Protein AF-A0A7S0Y8H7-F1 (afdb_monomer)

Secondary structure (DSSP, 8-state):
--PPPPPTT---EEEPHHHHHHHTS-SEE-HHHHHHHHHHHHHHTT-B-SS-TTEEE--HHHHTTSTT-SEEEHHHHHHHHGGGEEEES-----------------------

Sequence (112 aa):
APVKKASKGWGETYLKPSLVEFTGGLTQMKRSDVVKMIWAHVKANDLQDPKDKRHIFVDDRLKILFPGKKRIHMFSMNKDLSKHFGERVGSVVYDEPAEDDEEEESGGGGTE

Nearest PDB structures (foldseek):
  1v31-assembly1_A  TM=7.710E-01  e=3.549E-06  Arabidopsis thaliana
  8f0z-assembly1_A  TM=7.952E-01  e=3.768E-04  Homo sapiens
  4dij-assembly1_A  TM=7.369E-01  e=4.024E-04  Homo sapiens
  7bir-assembly1_A  TM=7.546E-01  e=1.599E-03  Homo sapiens
  2ruh-assembly1_A  TM=7.312E-01  e=1.708E-03  Homo sapiens

Solvent-accessible surface area (backbone atoms only — not comparable to full-atom values): 7106 Å² total; per-residue (Å²): 131,90,76,78,81,83,72,88,90,66,63,42,21,34,40,34,70,51,46,14,62,68,66,73,68,45,57,63,47,37,71,68,58,55,52,49,52,52,51,50,51,37,61,76,66,62,28,48,36,93,89,44,74,58,29,34,53,47,48,82,70,46,31,60,68,39,71,95,42,66,60,47,42,66,79,52,48,62,65,54,49,57,74,42,48,51,70,68,56,73,89,67,81,74,78,73,75,79,80,81,74,83,80,80,88,82,80,86,89,83,87,135

pLDDT: mean 75.34, std 20.48, range [37.09, 94.81]

Structure (mmCIF, N/CA/C/O backbone):
data_AF-A0A7S0Y8H7-F1
#
_entry.id   AF-A0A7S0Y8H7-F1
#
loop_
_atom_site.group_PDB
_atom_site.id
_atom_site.type_symbol
_atom_site.label_atom_id
_atom_site.label_alt_id
_atom_site.label_comp_id
_atom_site.label_asym_id
_atom_site.label_entity_id
_atom_site.label_seq_id
_atom_site.pdbx_PDB_ins_code
_atom_site.Cartn_x
_atom_site.Cartn_y
_atom_site.Cartn_z
_atom_site.occupancy
_atom_site.B_iso_or_equiv
_atom_site.auth_seq_id
_atom_site.auth_comp_id
_atom_site.auth_asym_id
_atom_site.auth_atom_id
_atom_site.pdbx_PDB_model_num
ATOM 1 N N . ALA A 1 1 ? -3.790 -17.422 -25.966 1.00 40.41 1 ALA A N 1
ATOM 2 C CA . ALA A 1 1 ? -4.429 -16.443 -25.057 1.00 40.41 1 ALA A CA 1
ATOM 3 C C . ALA A 1 1 ? -4.020 -15.040 -25.499 1.00 40.41 1 ALA A C 1
ATOM 5 O O . ALA A 1 1 ? -2.837 -14.868 -25.775 1.00 40.41 1 ALA A O 1
ATOM 6 N N . PRO A 1 2 ? -4.933 -14.063 -25.642 1.00 40.75 2 PRO A N 1
ATOM 7 C CA . PRO A 1 2 ? -4.558 -12.755 -26.163 1.00 40.75 2 PRO A CA 1
ATOM 8 C C . PRO A 1 2 ? -3.782 -11.976 -25.096 1.00 40.75 2 PRO A C 1
ATOM 10 O O . PRO A 1 2 ? -4.294 -11.668 -24.018 1.00 40.75 2 PRO A O 1
ATOM 13 N N . VAL A 1 3 ? -2.517 -11.698 -25.400 1.00 41.41 3 VAL A N 1
ATOM 14 C CA . VAL A 1 3 ? -1.625 -10.857 -24.600 1.00 41.41 3 VAL A CA 1
ATOM 15 C C . VAL A 1 3 ? -2.147 -9.422 -24.660 1.00 41.41 3 VAL A C 1
ATOM 17 O O . VAL A 1 3 ? -2.388 -8.870 -25.733 1.00 41.41 3 VAL A O 1
ATOM 20 N N . LYS A 1 4 ? -2.404 -8.837 -23.490 1.00 44.03 4 LYS A N 1
ATOM 21 C CA . LYS A 1 4 ? -3.004 -7.507 -23.340 1.00 44.03 4 LYS A CA 1
ATOM 22 C C . LYS A 1 4 ? -2.072 -6.460 -23.965 1.00 44.03 4 LYS A C 1
ATOM 24 O O . LYS A 1 4 ? -0.920 -6.355 -23.555 1.00 44.03 4 LYS A O 1
ATOM 29 N N . LYS A 1 5 ? -2.571 -5.687 -24.938 1.00 39.31 5 LYS A N 1
ATOM 30 C CA . LYS A 1 5 ? -1.821 -4.609 -25.605 1.00 39.31 5 LYS A CA 1
ATOM 31 C C . LYS A 1 5 ? -1.273 -3.616 -24.571 1.00 39.31 5 LYS A C 1
ATOM 33 O O . LYS A 1 5 ? -2.027 -3.069 -23.763 1.00 39.31 5 LYS A O 1
ATOM 38 N N . ALA A 1 6 ? 0.038 -3.382 -24.598 1.00 45.56 6 ALA A N 1
ATOM 39 C CA . ALA A 1 6 ? 0.696 -2.401 -23.750 1.00 45.56 6 ALA A CA 1
ATOM 40 C C . ALA A 1 6 ? 0.346 -0.980 -24.224 1.00 45.56 6 ALA A C 1
ATOM 42 O O . ALA A 1 6 ? 0.651 -0.580 -25.341 1.00 45.56 6 ALA A O 1
ATOM 43 N N . SER A 1 7 ? -0.324 -0.218 -23.364 1.00 43.28 7 SER A N 1
ATOM 44 C CA . SER A 1 7 ? -0.696 1.175 -23.612 1.00 43.28 7 SER A CA 1
ATOM 45 C C . SER A 1 7 ? 0.509 2.128 -23.560 1.00 43.28 7 SER A C 1
ATOM 47 O O . SER A 1 7 ? 1.311 2.092 -22.622 1.00 43.28 7 SER A O 1
ATOM 49 N N . LYS A 1 8 ? 0.571 2.978 -24.593 1.00 41.66 8 LYS A N 1
ATOM 50 C CA . LYS A 1 8 ? 1.534 4.045 -24.913 1.00 41.66 8 LYS A CA 1
ATOM 51 C C . LYS A 1 8 ? 1.759 4.993 -23.715 1.00 41.66 8 LYS A C 1
ATOM 53 O O . LYS A 1 8 ? 0.800 5.530 -23.166 1.00 41.66 8 LYS A O 1
ATOM 58 N N . GLY A 1 9 ? 3.020 5.186 -23.300 1.00 46.19 9 GLY A N 1
ATOM 59 C CA . GLY A 1 9 ? 3.455 6.365 -22.524 1.00 46.19 9 GLY A CA 1
ATOM 60 C C . GLY A 1 9 ? 4.000 6.194 -21.094 1.00 46.19 9 GLY A C 1
ATOM 61 O O . GLY A 1 9 ? 4.480 7.173 -20.532 1.00 46.19 9 GLY A O 1
ATOM 62 N N . TRP A 1 10 ? 3.993 5.009 -20.472 1.00 48.41 10 TRP A N 1
ATOM 63 C CA . TRP A 1 10 ? 4.576 4.837 -19.126 1.00 48.41 10 TRP A CA 1
ATOM 64 C C . TRP A 1 10 ? 5.247 3.466 -19.009 1.00 48.41 10 TRP A C 1
ATOM 66 O O . TRP A 1 10 ? 4.586 2.484 -18.676 1.00 48.41 10 TRP A O 1
ATOM 76 N N . GLY A 1 11 ? 6.548 3.416 -19.317 1.00 64.00 11 GLY A N 1
ATOM 77 C CA . GLY A 1 11 ? 7.363 2.200 -19.243 1.00 64.00 11 GLY A CA 1
ATOM 78 C C . GLY A 1 11 ? 7.274 1.492 -17.889 1.00 64.00 11 GLY A C 1
ATOM 79 O O . GLY A 1 11 ? 7.015 2.119 -16.850 1.00 64.00 11 GLY A O 1
ATOM 80 N N . GLU A 1 12 ? 7.452 0.176 -17.928 1.00 72.88 12 GLU A N 1
ATOM 81 C CA . GLU A 1 12 ? 7.496 -0.687 -16.751 1.00 72.88 12 GLU A CA 1
ATOM 82 C C . GLU A 1 12 ? 8.688 -0.303 -15.861 1.00 72.88 12 GLU A C 1
ATOM 84 O O . GLU A 1 12 ? 9.714 0.208 -16.317 1.00 72.88 12 GLU A O 1
ATOM 89 N N . THR A 1 13 ? 8.528 -0.460 -14.550 1.00 81.81 13 THR A N 1
ATOM 90 C CA . THR A 1 13 ? 9.578 -0.134 -13.581 1.00 81.81 13 THR A CA 1
ATOM 91 C C . THR A 1 13 ? 9.886 -1.352 -12.737 1.00 81.81 13 THR A C 1
ATOM 93 O O . THR A 1 13 ? 8.993 -2.148 -12.430 1.00 81.81 13 THR A O 1
ATOM 96 N N . TYR A 1 14 ? 11.156 -1.485 -12.361 1.00 87.12 14 TYR A N 1
ATOM 97 C CA . TYR A 1 14 ? 11.568 -2.486 -11.396 1.00 87.12 14 TYR A CA 1
ATOM 98 C C . TYR A 1 14 ? 10.941 -2.219 -10.032 1.00 87.12 14 TYR A C 1
ATOM 100 O O . TYR A 1 14 ? 10.859 -1.082 -9.560 1.00 87.12 14 TYR A O 1
ATOM 108 N N . LEU A 1 15 ? 10.517 -3.293 -9.383 1.00 89.00 15 LEU A N 1
ATOM 109 C CA . LEU A 1 15 ? 9.965 -3.268 -8.041 1.00 89.00 15 LEU A CA 1
ATOM 110 C C . LEU A 1 15 ? 11.070 -3.616 -7.040 1.00 89.00 15 LEU A C 1
ATOM 112 O O . LEU A 1 15 ? 11.792 -4.596 -7.211 1.00 89.00 15 LEU A O 1
ATOM 116 N N . LYS A 1 16 ? 11.206 -2.823 -5.973 1.00 90.50 16 LYS A N 1
ATOM 117 C CA . LYS A 1 16 ? 12.057 -3.190 -4.830 1.00 90.50 16 LYS A CA 1
ATOM 118 C C . LYS A 1 16 ? 11.440 -4.360 -4.051 1.00 90.50 16 LYS A C 1
ATOM 120 O O . LYS A 1 16 ? 10.225 -4.550 -4.144 1.00 90.50 16 LYS A O 1
ATOM 125 N N . PRO A 1 17 ? 12.218 -5.077 -3.213 1.00 89.62 17 PRO A N 1
ATOM 126 C CA . PRO A 1 17 ? 11.751 -6.269 -2.496 1.00 89.62 17 PRO A CA 1
ATOM 127 C C . PRO A 1 17 ? 10.405 -6.099 -1.777 1.00 89.62 17 PRO A C 1
ATOM 129 O O . PRO A 1 17 ? 9.550 -6.970 -1.870 1.00 89.62 17 PRO A O 1
ATOM 132 N N . SER A 1 18 ? 10.158 -4.936 -1.162 1.00 89.81 18 SER A N 1
ATOM 133 C CA . SER A 1 18 ? 8.880 -4.619 -0.506 1.00 89.81 18 SER A CA 1
ATOM 134 C C . SER A 1 18 ? 7.669 -4.718 -1.446 1.00 89.81 18 SER A C 1
ATOM 136 O O . SER A 1 18 ? 6.616 -5.221 -1.065 1.00 89.81 18 SER A O 1
ATOM 138 N N . LEU A 1 19 ? 7.801 -4.228 -2.685 1.00 89.81 19 LEU A N 1
ATOM 139 C CA . LEU A 1 19 ? 6.735 -4.300 -3.687 1.00 89.81 19 LEU A CA 1
ATOM 140 C C . LEU A 1 19 ? 6.657 -5.679 -4.340 1.00 89.81 19 LEU A C 1
ATOM 142 O O . LEU A 1 19 ? 5.557 -6.115 -4.671 1.00 89.81 19 LEU A O 1
ATOM 146 N N . VAL A 1 20 ? 7.783 -6.378 -4.488 1.00 89.31 20 VAL A N 1
ATOM 147 C CA . VAL A 1 20 ? 7.807 -7.769 -4.963 1.00 89.31 20 VAL A CA 1
ATOM 148 C C . VAL A 1 20 ? 6.999 -8.655 -4.011 1.00 89.31 20 VAL A C 1
ATOM 150 O O . VAL A 1 20 ? 6.114 -9.382 -4.452 1.00 89.31 20 VAL A O 1
ATOM 153 N N . GLU A 1 21 ? 7.224 -8.531 -2.703 1.00 89.81 21 GLU A N 1
ATOM 154 C CA . GLU A 1 21 ? 6.487 -9.280 -1.680 1.00 89.81 21 GLU A CA 1
ATOM 155 C C . GLU A 1 21 ? 4.989 -8.946 -1.701 1.00 89.81 21 GLU A C 1
ATOM 157 O O . GLU A 1 21 ? 4.143 -9.840 -1.748 1.00 89.81 21 GLU A O 1
ATOM 162 N N . PHE A 1 22 ? 4.639 -7.657 -1.776 1.00 89.88 22 PHE A N 1
ATOM 163 C CA . PHE A 1 22 ? 3.239 -7.239 -1.853 1.00 89.88 22 PHE A CA 1
ATOM 164 C C . PHE A 1 22 ? 2.526 -7.763 -3.110 1.00 89.88 22 PHE A C 1
ATOM 166 O O . PHE A 1 22 ? 1.374 -8.194 -3.033 1.00 89.88 22 PHE A O 1
ATOM 173 N N . THR A 1 23 ? 3.199 -7.740 -4.263 1.00 87.88 23 THR A N 1
ATOM 174 C CA . THR A 1 23 ? 2.640 -8.166 -5.559 1.00 87.88 23 THR A CA 1
ATOM 175 C C . THR A 1 23 ? 2.673 -9.680 -5.779 1.00 87.88 23 THR A C 1
ATOM 177 O O . THR A 1 23 ? 2.120 -10.147 -6.772 1.00 87.88 23 THR A O 1
ATOM 180 N N . GLY A 1 24 ? 3.259 -10.449 -4.855 1.00 86.88 24 GLY A N 1
ATOM 181 C CA . GLY A 1 24 ? 3.319 -11.909 -4.934 1.00 86.88 24 GLY A CA 1
ATOM 182 C C . GLY A 1 24 ? 4.443 -12.444 -5.825 1.00 86.88 24 GLY A C 1
ATOM 183 O O . GLY A 1 24 ? 4.277 -13.489 -6.444 1.00 86.88 24 GLY A O 1
ATOM 184 N N . GLY A 1 25 ? 5.573 -11.736 -5.907 1.00 85.44 25 GLY A N 1
ATOM 185 C CA . GLY A 1 25 ? 6.774 -12.185 -6.621 1.00 85.44 25 GLY A CA 1
ATOM 186 C C . GLY A 1 25 ? 7.046 -11.480 -7.950 1.00 85.44 25 GLY A C 1
ATOM 187 O O . GLY A 1 25 ? 7.956 -11.880 -8.673 1.00 85.44 25 GLY A O 1
ATOM 188 N N . LEU A 1 26 ? 6.293 -10.431 -8.294 1.00 86.69 26 LEU A N 1
ATOM 189 C CA . LEU A 1 26 ? 6.512 -9.697 -9.541 1.00 86.69 26 LEU A CA 1
ATOM 190 C C . LEU A 1 26 ? 7.693 -8.737 -9.394 1.00 86.69 26 LEU A C 1
ATOM 192 O O . LEU A 1 26 ? 7.757 -7.950 -8.455 1.00 86.69 26 LEU A O 1
ATOM 196 N N . THR A 1 27 ? 8.629 -8.791 -10.338 1.00 85.38 27 THR A N 1
ATOM 197 C CA . THR A 1 27 ? 9.864 -7.988 -10.318 1.00 85.38 27 THR A CA 1
ATOM 198 C C . THR A 1 27 ? 9.740 -6.682 -11.096 1.00 85.38 27 THR A C 1
ATOM 200 O O . THR A 1 27 ? 10.510 -5.751 -10.862 1.00 85.38 27 THR A O 1
ATOM 203 N N . GLN A 1 28 ? 8.765 -6.592 -12.002 1.00 86.44 28 GLN A N 1
ATOM 204 C CA . GLN A 1 28 ? 8.504 -5.423 -12.834 1.00 86.44 28 GLN A CA 1
ATOM 205 C C . GLN A 1 28 ? 7.001 -5.195 -12.968 1.00 86.44 28 GLN A C 1
ATOM 207 O O . GLN A 1 28 ? 6.232 -6.141 -13.137 1.00 86.44 28 GLN A O 1
ATOM 212 N N . MET A 1 29 ? 6.575 -3.935 -12.885 1.00 86.25 29 MET A N 1
ATOM 213 C CA . MET A 1 29 ? 5.180 -3.563 -13.116 1.00 86.25 29 MET A CA 1
ATOM 214 C C . MET A 1 29 ? 5.056 -2.082 -13.468 1.00 86.25 29 MET A C 1
ATOM 216 O O . MET A 1 29 ? 5.881 -1.254 -13.082 1.00 86.25 29 MET A O 1
ATOM 220 N N . LYS A 1 30 ? 3.976 -1.708 -14.156 1.00 87.31 30 LYS A N 1
ATOM 221 C CA . LYS A 1 30 ? 3.594 -0.302 -14.307 1.00 87.31 30 LYS A CA 1
ATOM 222 C C . LYS A 1 30 ? 3.202 0.286 -12.954 1.00 87.31 30 LYS A C 1
ATOM 224 O O . LYS A 1 30 ? 2.421 -0.298 -12.204 1.00 87.31 30 LYS A O 1
ATOM 229 N N . ARG A 1 31 ? 3.662 1.510 -12.676 1.00 85.25 31 ARG A N 1
ATOM 230 C CA . ARG A 1 31 ? 3.323 2.236 -11.435 1.00 85.25 31 ARG A CA 1
ATOM 231 C C . ARG A 1 31 ? 1.810 2.353 -11.219 1.00 85.25 31 ARG A C 1
ATOM 233 O O . ARG A 1 31 ? 1.340 2.246 -10.092 1.00 85.25 31 ARG A O 1
ATOM 240 N N . SER A 1 32 ? 1.051 2.554 -12.296 1.00 86.75 32 SER A N 1
ATOM 241 C CA . SER A 1 32 ? -0.411 2.640 -12.249 1.00 86.75 32 SER A CA 1
ATOM 242 C C . SER A 1 32 ? -1.063 1.328 -11.813 1.00 86.75 32 SER A C 1
ATOM 244 O O . SER A 1 32 ? -2.030 1.364 -11.057 1.00 86.75 32 SER A O 1
ATOM 246 N N . ASP A 1 33 ? -0.535 0.183 -12.241 1.00 89.31 33 ASP A N 1
ATOM 247 C CA . ASP A 1 33 ? -1.090 -1.122 -11.883 1.00 89.31 33 ASP A CA 1
ATOM 248 C C . ASP A 1 33 ? -0.790 -1.479 -10.425 1.00 89.31 33 ASP A C 1
ATOM 250 O O . ASP A 1 33 ? -1.693 -1.934 -9.725 1.00 89.31 33 ASP A O 1
ATOM 254 N N . VAL A 1 34 ? 0.394 -1.125 -9.908 1.00 89.12 34 VAL A N 1
ATOM 255 C CA . VAL A 1 34 ? 0.689 -1.232 -8.466 1.00 89.12 34 VAL A CA 1
ATOM 256 C C . VAL A 1 34 ? -0.315 -0.430 -7.638 1.00 89.12 34 VAL A C 1
ATOM 258 O O . VAL A 1 34 ? -0.886 -0.941 -6.675 1.00 89.12 34 VAL A O 1
ATOM 261 N N . VAL A 1 35 ? -0.584 0.819 -8.031 1.00 88.75 35 VAL A N 1
ATOM 262 C CA . VAL A 1 35 ? -1.559 1.670 -7.331 1.00 88.75 35 VAL A CA 1
ATOM 263 C C . VAL A 1 35 ? -2.961 1.053 -7.374 1.00 88.75 35 VAL A C 1
ATOM 265 O O . VAL A 1 35 ? -3.649 1.043 -6.354 1.00 88.75 35 VAL A O 1
ATOM 268 N N . LYS A 1 36 ? -3.388 0.489 -8.513 1.00 90.06 36 LYS A N 1
ATOM 269 C CA . LYS A 1 36 ? -4.679 -0.216 -8.615 1.00 90.06 36 LYS A CA 1
ATOM 270 C C . LYS A 1 36 ? -4.746 -1.433 -7.694 1.00 90.06 36 LYS A C 1
ATOM 272 O O . LYS A 1 36 ? -5.774 -1.627 -7.053 1.00 90.06 36 LYS A O 1
ATOM 277 N N . MET A 1 37 ? -3.678 -2.230 -7.609 1.00 91.19 37 MET A N 1
ATOM 278 C CA . MET A 1 37 ? -3.627 -3.398 -6.721 1.00 91.19 37 MET A CA 1
ATOM 279 C C . MET A 1 37 ? -3.754 -2.997 -5.252 1.00 91.19 37 MET A C 1
ATOM 281 O O . MET A 1 37 ? -4.526 -3.60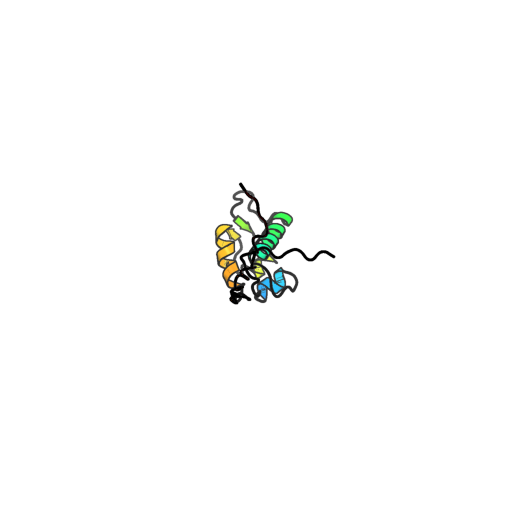6 -4.516 1.00 91.19 37 MET A O 1
ATOM 285 N N . ILE A 1 38 ? -3.062 -1.932 -4.839 1.00 91.69 38 ILE A N 1
ATOM 286 C CA . ILE A 1 38 ? -3.184 -1.389 -3.481 1.00 91.69 38 ILE A CA 1
ATOM 287 C C . ILE A 1 38 ? -4.625 -0.951 -3.211 1.00 91.69 38 ILE A C 1
ATOM 289 O O . ILE A 1 38 ? -5.199 -1.329 -2.196 1.00 91.69 38 ILE A O 1
ATOM 293 N N . TRP A 1 39 ? -5.253 -0.221 -4.137 1.00 91.19 39 TRP A N 1
ATOM 294 C CA . TRP A 1 39 ? -6.649 0.195 -3.988 1.00 91.19 39 TRP A CA 1
ATOM 295 C C . TRP A 1 39 ? -7.638 -0.964 -3.928 1.00 91.19 39 TRP A C 1
ATOM 297 O O . TRP A 1 39 ? -8.599 -0.902 -3.162 1.00 91.19 39 TRP A O 1
ATOM 307 N N . ALA A 1 40 ? -7.420 -2.002 -4.734 1.00 93.25 40 ALA A N 1
ATOM 308 C CA . ALA A 1 40 ? -8.228 -3.210 -4.693 1.00 93.25 40 ALA A CA 1
ATOM 309 C C . ALA A 1 40 ? -8.121 -3.882 -3.317 1.00 93.25 40 ALA A C 1
ATOM 311 O O . ALA A 1 40 ? -9.148 -4.213 -2.733 1.00 93.25 40 ALA A O 1
ATOM 312 N N . HIS A 1 41 ? -6.907 -3.986 -2.760 1.00 93.69 41 HIS A N 1
ATOM 313 C CA . HIS A 1 41 ? -6.677 -4.517 -1.411 1.00 93.69 41 HIS A CA 1
ATOM 314 C C . HIS A 1 41 ? -7.355 -3.667 -0.331 1.00 93.69 41 HIS A C 1
ATOM 316 O O . HIS A 1 41 ? -8.078 -4.199 0.507 1.00 93.69 41 HIS A O 1
ATOM 322 N N . VAL A 1 42 ? -7.193 -2.343 -0.392 1.00 92.69 42 VAL A N 1
ATOM 323 C CA . VAL A 1 42 ? -7.808 -1.396 0.551 1.00 92.69 42 VAL A CA 1
ATOM 324 C C . VAL A 1 42 ? -9.329 -1.519 0.562 1.00 92.69 42 VAL A C 1
ATOM 326 O O . VAL A 1 42 ? -9.931 -1.521 1.629 1.00 92.69 42 VAL A O 1
ATOM 329 N N . LYS A 1 43 ? -9.960 -1.631 -0.613 1.00 91.56 43 LYS A N 1
ATOM 330 C CA . LYS A 1 43 ? -11.417 -1.780 -0.723 1.00 91.56 43 LYS A CA 1
ATOM 331 C C . LYS A 1 43 ? -11.897 -3.167 -0.305 1.00 91.56 43 LYS A C 1
ATOM 333 O O . LYS A 1 43 ? -12.922 -3.263 0.352 1.00 91.56 43 LYS A O 1
ATOM 338 N N . ALA A 1 44 ? -11.170 -4.222 -0.671 1.00 94.69 44 ALA A N 1
ATOM 339 C CA . ALA A 1 44 ? -11.540 -5.594 -0.329 1.00 94.69 44 ALA A CA 1
ATOM 340 C C . ALA A 1 44 ? -11.504 -5.860 1.185 1.00 94.69 44 ALA A C 1
ATOM 342 O O . ALA A 1 44 ? -12.267 -6.687 1.670 1.00 94.69 44 ALA A O 1
ATOM 343 N N . ASN A 1 45 ? -10.645 -5.148 1.920 1.00 94.81 45 ASN A N 1
ATOM 344 C CA . ASN A 1 45 ? -10.471 -5.296 3.369 1.00 94.81 45 ASN A CA 1
ATOM 345 C C . ASN A 1 45 ? -11.090 -4.139 4.178 1.00 94.81 45 ASN A C 1
ATOM 347 O O . ASN A 1 45 ? -10.787 -4.004 5.359 1.00 94.81 45 ASN A O 1
ATOM 351 N N . ASP A 1 46 ? -11.898 -3.283 3.542 1.00 93.81 46 ASP A N 1
ATOM 352 C CA . ASP A 1 46 ? -12.536 -2.102 4.151 1.00 93.81 46 ASP A CA 1
ATOM 353 C C . ASP A 1 46 ? -11.572 -1.219 4.974 1.00 93.81 46 ASP A C 1
ATOM 355 O O . ASP A 1 46 ? -11.880 -0.714 6.047 1.00 93.81 46 ASP A O 1
ATOM 359 N N . LEU A 1 47 ? -10.355 -1.012 4.460 1.00 94.38 47 LEU A N 1
ATOM 360 C CA . LEU A 1 47 ? -9.294 -0.288 5.174 1.00 94.38 47 LEU A CA 1
ATOM 361 C C . LEU A 1 47 ? -9.435 1.239 5.089 1.00 94.38 47 LEU A C 1
ATOM 363 O O . LEU A 1 47 ? -8.536 1.960 5.518 1.00 94.38 47 LEU A O 1
ATOM 367 N N . GLN A 1 48 ? -10.516 1.762 4.512 1.00 94.19 48 GLN A N 1
ATOM 368 C CA . GLN A 1 48 ? -10.773 3.204 4.498 1.00 94.19 48 GLN A CA 1
ATOM 369 C C . GLN A 1 48 ? -11.376 3.636 5.831 1.00 94.19 48 GLN A C 1
ATOM 371 O O . GLN A 1 48 ? -12.228 2.951 6.385 1.00 94.19 48 GLN A O 1
ATOM 376 N N . ASP A 1 49 ? -10.972 4.799 6.337 1.00 92.25 49 ASP A N 1
ATOM 377 C CA . ASP A 1 49 ? -11.599 5.339 7.539 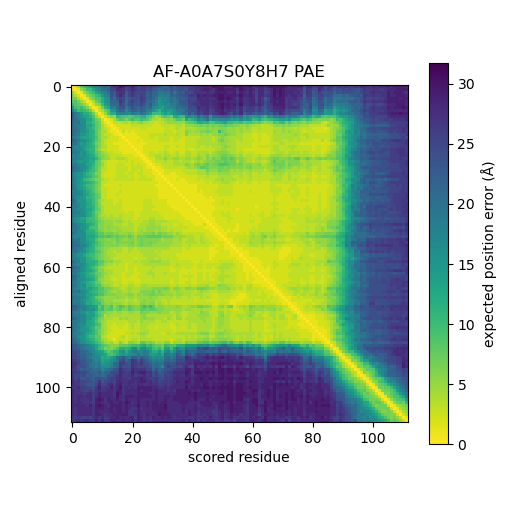1.00 92.25 49 ASP A CA 1
ATOM 378 C C . ASP A 1 49 ? -13.065 5.724 7.235 1.00 92.25 49 ASP A C 1
ATOM 380 O O . ASP A 1 49 ? -13.308 6.564 6.359 1.00 92.25 49 ASP A O 1
ATOM 384 N N . PRO A 1 50 ? -14.056 5.153 7.950 1.00 91.62 50 PRO A N 1
ATOM 385 C CA . PRO A 1 50 ? -15.469 5.448 7.720 1.00 91.62 50 PRO A CA 1
ATOM 386 C C . PRO A 1 50 ? -15.832 6.907 8.029 1.00 91.62 50 PRO A C 1
ATOM 388 O O . PRO A 1 50 ? -16.805 7.424 7.480 1.00 91.62 50 PRO A O 1
ATOM 391 N N . LYS A 1 51 ? -15.056 7.585 8.884 1.00 92.25 51 LYS A N 1
ATOM 392 C CA . LYS A 1 51 ? -15.233 9.005 9.220 1.00 92.25 51 LYS A CA 1
ATOM 393 C C . LYS A 1 51 ? -14.563 9.922 8.202 1.00 92.25 51 LYS A C 1
ATOM 395 O O . LYS A 1 51 ? -15.043 11.028 7.972 1.00 92.25 51 LYS A O 1
ATOM 400 N N . ASP A 1 52 ? -13.467 9.474 7.595 1.00 91.38 52 ASP A N 1
ATOM 401 C CA . ASP A 1 52 ? -12.727 10.237 6.593 1.00 91.38 52 ASP A CA 1
ATOM 402 C C . ASP A 1 52 ? -12.090 9.325 5.537 1.00 91.38 52 ASP A C 1
ATOM 404 O O . ASP A 1 52 ? -10.944 8.887 5.658 1.00 91.38 52 ASP A O 1
ATOM 408 N N . LYS A 1 53 ? -12.815 9.130 4.432 1.00 87.06 53 LYS A N 1
ATOM 409 C CA . LYS A 1 53 ? -12.431 8.259 3.307 1.00 87.06 53 LYS A CA 1
ATOM 410 C C . LYS A 1 53 ? -11.124 8.651 2.607 1.00 87.06 53 LYS A C 1
ATOM 412 O O . LYS A 1 53 ? -10.655 7.932 1.729 1.00 87.06 53 LYS A O 1
ATOM 417 N N . ARG A 1 54 ? -10.523 9.795 2.953 1.00 91.00 54 ARG A N 1
ATOM 418 C CA . ARG A 1 54 ? -9.200 10.196 2.446 1.00 91.00 54 ARG A CA 1
ATOM 419 C C . ARG A 1 54 ? 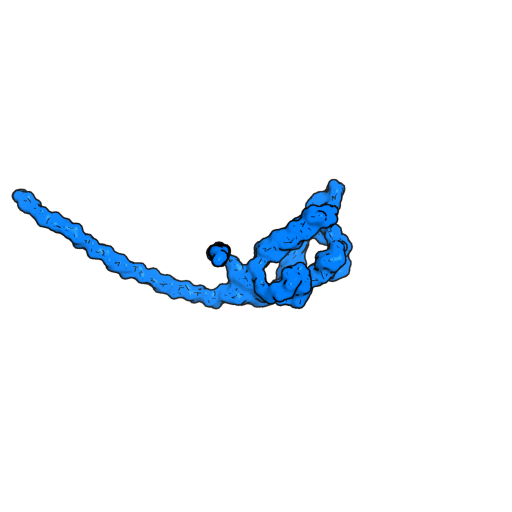-8.063 9.477 3.156 1.00 91.00 54 ARG A C 1
ATOM 421 O O . ARG A 1 54 ? -6.916 9.547 2.709 1.00 91.00 54 ARG A O 1
ATOM 428 N N . HIS A 1 55 ? -8.366 8.810 4.260 1.00 93.50 55 HIS A N 1
ATOM 429 C CA . HIS A 1 55 ? -7.401 8.090 5.053 1.00 93.50 55 HIS A CA 1
ATOM 430 C C . HIS A 1 55 ? -7.605 6.585 4.972 1.00 93.50 55 HIS A C 1
ATOM 432 O O . HIS A 1 55 ? -8.724 6.081 4.928 1.00 93.50 55 HIS A O 1
ATOM 438 N N . ILE A 1 56 ? -6.477 5.887 4.968 1.00 94.50 56 ILE A N 1
ATOM 439 C CA . ILE A 1 56 ? -6.395 4.445 4.798 1.00 94.50 56 ILE A CA 1
ATOM 440 C C . ILE A 1 56 ? -5.615 3.887 5.986 1.00 94.50 56 ILE A C 1
ATOM 442 O O . ILE A 1 56 ? -4.515 4.365 6.289 1.00 94.50 56 ILE A O 1
ATOM 446 N N . PHE A 1 57 ? -6.182 2.899 6.666 1.00 94.38 57 PHE A N 1
ATOM 447 C CA . PHE A 1 57 ? -5.507 2.127 7.698 1.00 94.38 57 PHE A CA 1
ATOM 448 C C . PHE A 1 57 ? -4.499 1.168 7.070 1.00 94.38 57 PHE A C 1
ATOM 450 O O . PHE A 1 57 ? -4.747 0.557 6.033 1.00 94.38 57 PHE A O 1
ATOM 457 N N . VAL A 1 58 ? -3.334 1.063 7.701 1.00 94.19 58 VAL A N 1
ATOM 458 C CA . VAL A 1 58 ? -2.244 0.219 7.213 1.00 94.19 58 VAL A CA 1
ATOM 459 C C . VAL A 1 58 ? -2.363 -1.153 7.874 1.00 94.19 58 VAL A C 1
ATOM 461 O O . VAL A 1 58 ? -2.066 -1.304 9.062 1.00 94.19 58 VAL A O 1
ATOM 464 N N . ASP A 1 59 ? -2.813 -2.143 7.105 1.00 94.06 59 ASP A N 1
ATOM 465 C CA . ASP A 1 59 ? -2.843 -3.550 7.512 1.00 94.06 59 ASP A CA 1
ATOM 466 C C . ASP A 1 59 ? -1.458 -4.202 7.390 1.00 94.06 59 ASP A C 1
ATOM 46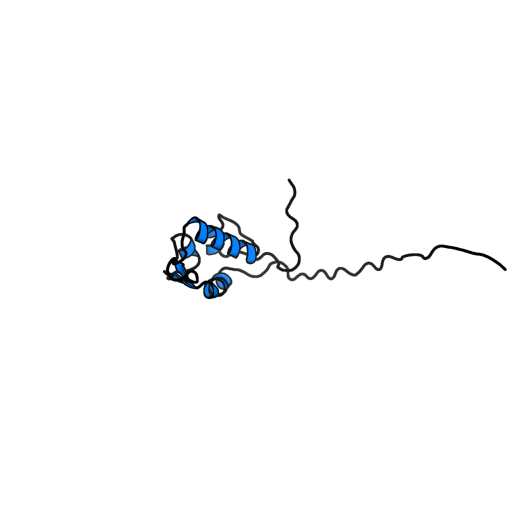8 O O . ASP A 1 59 ? -0.488 -3.575 6.964 1.00 94.06 59 ASP A O 1
ATOM 472 N N . ASP A 1 60 ? -1.352 -5.482 7.739 1.00 91.50 60 ASP A N 1
ATOM 473 C CA . ASP A 1 60 ? -0.084 -6.212 7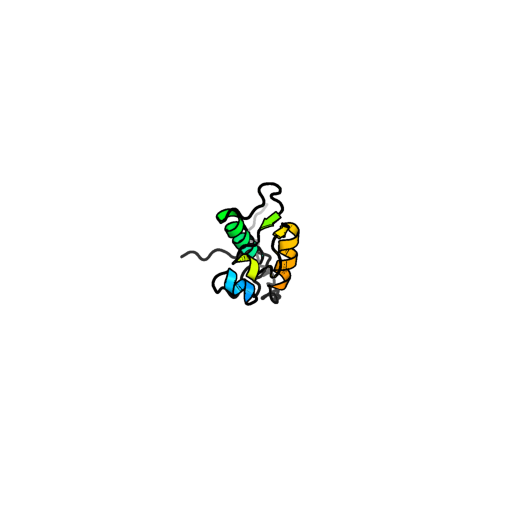.717 1.00 91.50 60 ASP A CA 1
ATOM 474 C C . ASP A 1 60 ? 0.580 -6.248 6.335 1.00 91.50 60 ASP A C 1
ATOM 476 O O . ASP A 1 60 ? 1.801 -6.110 6.252 1.00 91.50 60 ASP A O 1
ATOM 480 N N . ARG A 1 61 ? -0.195 -6.315 5.241 1.00 89.94 61 ARG A N 1
ATOM 481 C CA . ARG A 1 61 ? 0.376 -6.266 3.885 1.00 89.94 61 ARG A CA 1
ATOM 482 C C . ARG A 1 61 ? 0.838 -4.865 3.505 1.00 89.94 61 ARG A C 1
ATOM 484 O O . ARG A 1 61 ? 1.893 -4.707 2.894 1.00 89.94 61 ARG A O 1
ATOM 491 N N . LEU A 1 62 ? 0.077 -3.832 3.866 1.00 91.50 62 LEU A N 1
ATOM 492 C CA . LEU A 1 62 ? 0.459 -2.450 3.582 1.00 91.50 62 LEU A CA 1
ATOM 493 C C . LEU A 1 62 ? 1.613 -1.964 4.470 1.00 91.50 62 LEU A C 1
ATOM 495 O O . LEU A 1 62 ? 2.346 -1.072 4.045 1.00 91.50 62 LEU A O 1
ATOM 499 N N . LYS A 1 63 ? 1.846 -2.557 5.650 1.00 91.62 63 LYS A N 1
ATOM 500 C CA . LYS A 1 63 ? 3.000 -2.229 6.514 1.00 91.62 63 LYS A CA 1
ATOM 501 C C . LYS A 1 63 ? 4.337 -2.446 5.808 1.00 91.62 63 LYS A C 1
ATOM 503 O O . LYS A 1 63 ? 5.266 -1.681 6.050 1.00 91.62 63 LYS A O 1
ATOM 508 N N . ILE A 1 64 ? 4.416 -3.427 4.907 1.00 90.50 64 ILE A N 1
ATOM 509 C CA . ILE A 1 64 ? 5.607 -3.706 4.090 1.00 90.50 64 ILE A CA 1
ATOM 510 C C . ILE A 1 64 ? 5.953 -2.497 3.201 1.00 90.50 64 ILE A C 1
ATOM 512 O O . ILE A 1 64 ? 7.124 -2.180 2.986 1.00 90.50 64 ILE A O 1
ATOM 516 N N . LEU A 1 65 ? 4.928 -1.794 2.706 1.00 89.38 65 LEU A N 1
ATOM 517 C CA . LEU A 1 65 ? 5.063 -0.619 1.838 1.00 89.38 65 LEU A CA 1
ATOM 518 C C . LEU A 1 65 ? 5.113 0.700 2.615 1.00 89.38 65 LEU A C 1
ATOM 520 O O . LEU A 1 65 ? 5.695 1.674 2.150 1.00 89.38 65 LEU A O 1
ATOM 524 N N . PHE A 1 66 ? 4.506 0.758 3.798 1.00 91.00 66 PHE A N 1
ATOM 525 C CA . PHE A 1 66 ? 4.430 1.965 4.621 1.00 91.00 66 PHE A CA 1
ATOM 526 C C . PHE A 1 66 ? 4.936 1.686 6.044 1.00 91.00 66 PHE A C 1
ATOM 528 O O . PHE A 1 66 ? 4.169 1.793 7.008 1.00 91.00 66 PHE A O 1
ATOM 535 N N . PRO A 1 67 ? 6.227 1.338 6.208 1.00 87.75 67 PRO A N 1
ATOM 536 C CA . PRO A 1 67 ? 6.768 0.952 7.504 1.00 87.75 67 PRO A CA 1
ATOM 537 C C . PRO A 1 67 ? 6.628 2.089 8.524 1.00 87.75 67 PRO A C 1
ATOM 539 O O . PRO A 1 67 ? 6.862 3.261 8.221 1.00 87.75 67 PRO A O 1
ATOM 542 N N . GLY A 1 68 ? 6.209 1.738 9.743 1.00 87.94 68 GLY A N 1
ATOM 543 C CA . GLY A 1 68 ? 6.022 2.681 10.851 1.00 87.94 68 GLY A CA 1
ATOM 544 C C . GLY A 1 68 ? 4.766 3.559 10.765 1.00 87.94 68 GLY A C 1
ATOM 545 O O . GLY A 1 68 ? 4.507 4.333 11.687 1.00 87.94 68 GLY A O 1
ATOM 546 N N . LYS A 1 69 ? 3.952 3.443 9.705 1.00 89.94 69 LYS A N 1
ATOM 547 C CA . LYS A 1 69 ? 2.700 4.199 9.569 1.00 89.94 69 LYS A CA 1
ATOM 548 C C . LYS A 1 69 ? 1.510 3.333 9.962 1.00 89.94 69 LYS A C 1
ATOM 550 O O . LYS A 1 69 ? 1.341 2.237 9.451 1.00 89.94 69 LYS A O 1
ATOM 555 N N . LYS A 1 70 ? 0.653 3.849 10.848 1.00 91.62 70 LYS A N 1
ATOM 556 C CA . LYS A 1 70 ? -0.640 3.218 11.193 1.00 91.62 70 LYS A CA 1
ATOM 557 C C . LYS A 1 70 ? -1.761 3.621 10.232 1.00 91.62 70 LYS A C 1
ATOM 559 O O . LYS A 1 70 ? -2.728 2.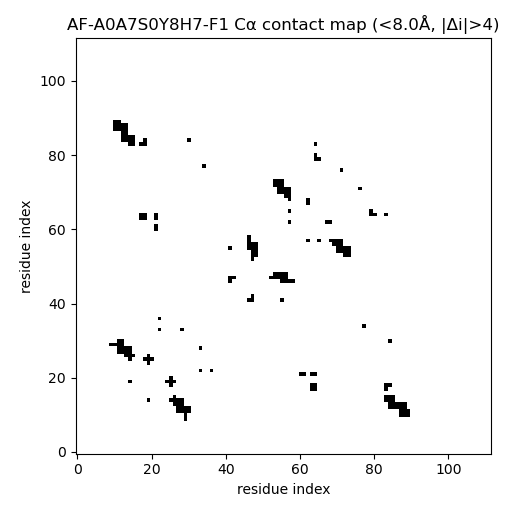891 10.044 1.00 91.62 70 LYS A O 1
ATOM 564 N N . ARG A 1 71 ? -1.632 4.812 9.650 1.00 92.44 71 ARG A N 1
ATOM 565 C CA . ARG A 1 71 ? -2.608 5.444 8.766 1.00 92.44 71 ARG A CA 1
ATOM 566 C C . ARG A 1 71 ? -1.856 6.259 7.728 1.00 92.44 71 ARG A C 1
ATOM 568 O O . ARG A 1 71 ? -0.886 6.941 8.063 1.00 92.44 71 ARG A O 1
ATOM 575 N N . ILE A 1 72 ? -2.307 6.195 6.487 1.00 92.62 72 ILE A N 1
ATOM 576 C CA . ILE A 1 72 ? -1.788 7.006 5.389 1.00 92.62 72 ILE A CA 1
ATOM 577 C C . ILE A 1 72 ? -2.906 7.850 4.794 1.00 92.62 72 ILE A C 1
ATOM 579 O O . ILE A 1 72 ? -4.082 7.498 4.863 1.00 92.62 72 ILE A O 1
ATOM 583 N N . HIS A 1 73 ? -2.524 8.983 4.218 1.00 92.19 73 HIS A N 1
ATOM 584 C CA . HIS A 1 73 ? -3.430 9.817 3.443 1.00 92.19 73 HIS A CA 1
ATOM 585 C C . HIS A 1 73 ? -3.351 9.436 1.964 1.00 92.19 73 HIS A C 1
ATOM 587 O O . HIS A 1 73 ? -2.263 9.139 1.461 1.00 92.19 73 HIS A O 1
ATOM 593 N N . MET A 1 74 ? -4.475 9.522 1.254 1.00 83.69 74 MET A N 1
ATOM 594 C CA . MET A 1 74 ? -4.588 9.170 -0.161 1.00 83.69 74 MET A CA 1
ATOM 595 C C . MET A 1 74 ? -3.544 9.877 -1.044 1.00 83.69 74 MET A C 1
ATOM 597 O O . MET A 1 74 ? -2.951 9.245 -1.912 1.00 83.69 74 MET A O 1
ATOM 601 N N . PHE A 1 75 ? -3.246 11.157 -0.784 1.00 82.75 75 PHE A N 1
ATOM 602 C CA . PHE A 1 75 ? -2.215 11.895 -1.538 1.00 82.75 75 PHE A CA 1
ATOM 603 C C . PHE A 1 75 ? -0.777 11.556 -1.125 1.00 82.75 75 PHE A C 1
A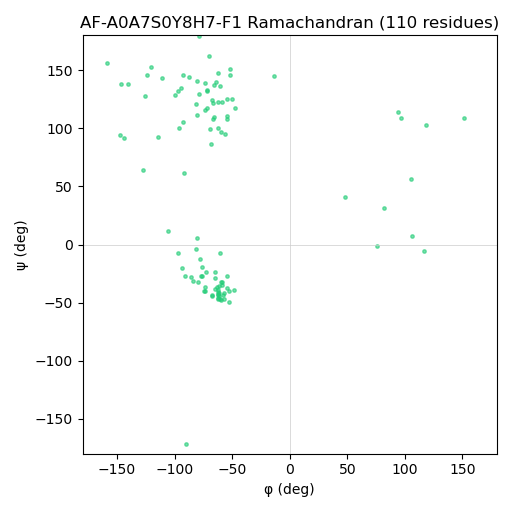TOM 605 O O . PHE A 1 75 ? 0.141 11.667 -1.936 1.00 82.75 75 PHE A O 1
ATOM 612 N N . SER A 1 76 ? -0.560 11.123 0.118 1.00 86.44 76 SER A N 1
ATOM 613 C CA . SER A 1 76 ? 0.778 10.754 0.600 1.00 86.44 76 SER A CA 1
ATOM 614 C C . SER A 1 76 ? 1.219 9.394 0.059 1.00 86.44 76 SER A C 1
ATOM 616 O O . SER A 1 76 ? 2.413 9.175 -0.138 1.00 86.44 76 SER A O 1
ATOM 618 N N . MET A 1 77 ? 0.259 8.518 -0.259 1.00 87.19 77 MET A N 1
ATOM 619 C CA . MET A 1 77 ? 0.504 7.169 -0.766 1.00 87.19 77 MET A CA 1
ATOM 620 C C . MET A 1 77 ? 1.438 7.159 -1.985 1.00 87.19 77 MET A C 1
ATOM 622 O O . MET A 1 77 ? 2.443 6.454 -1.981 1.00 87.19 77 MET A O 1
ATOM 626 N N . ASN A 1 78 ? 1.178 7.984 -3.005 1.00 85.19 78 ASN A N 1
ATOM 627 C CA . ASN A 1 78 ? 2.014 8.038 -4.213 1.00 85.19 78 ASN A CA 1
ATOM 628 C C . ASN A 1 78 ? 3.455 8.494 -3.932 1.00 85.19 78 ASN A C 1
ATOM 630 O O . ASN A 1 78 ? 4.400 7.993 -4.551 1.00 85.19 78 ASN A O 1
ATOM 634 N N . LYS A 1 79 ? 3.631 9.430 -2.994 1.00 86.31 79 LYS A N 1
ATOM 635 C CA . LYS A 1 79 ? 4.954 9.924 -2.597 1.00 86.31 79 LYS A CA 1
ATOM 636 C C . LYS A 1 79 ? 5.756 8.836 -1.892 1.00 86.31 79 LYS A C 1
ATOM 638 O O . LYS A 1 79 ? 6.937 8.665 -2.179 1.00 86.31 79 LYS A O 1
ATOM 643 N N . ASP A 1 80 ? 5.119 8.097 -0.993 1.00 87.06 80 ASP A N 1
ATOM 644 C CA . ASP A 1 80 ? 5.763 6.988 -0.297 1.00 87.06 80 ASP A CA 1
ATOM 645 C C . ASP A 1 80 ? 6.090 5.838 -1.263 1.00 87.06 80 ASP A C 1
ATOM 647 O O . ASP A 1 80 ? 7.228 5.375 -1.287 1.00 87.06 80 ASP A O 1
ATOM 651 N N . LEU A 1 81 ? 5.158 5.470 -2.153 1.00 87.38 81 LEU A N 1
ATOM 652 C CA . LEU A 1 81 ? 5.359 4.412 -3.151 1.00 87.38 81 LEU A CA 1
ATOM 653 C C . LEU A 1 81 ? 6.523 4.689 -4.103 1.00 87.38 81 LEU A C 1
ATOM 655 O O . LEU A 1 81 ? 7.216 3.758 -4.503 1.00 87.38 81 LEU A O 1
ATOM 659 N N . SER A 1 82 ? 6.783 5.960 -4.423 1.00 84.75 82 SER A N 1
ATOM 660 C CA . SER A 1 82 ? 7.903 6.362 -5.287 1.00 84.75 82 SER A CA 1
ATOM 661 C C . SER A 1 82 ? 9.259 5.838 -4.792 1.00 84.75 82 SER A C 1
ATOM 663 O O . SER A 1 82 ? 10.141 5.582 -5.602 1.00 84.75 82 SER A O 1
ATOM 665 N N . LYS A 1 83 ? 9.417 5.597 -3.481 1.00 86.94 83 LYS A N 1
ATOM 666 C CA . LYS A 1 83 ? 10.648 5.056 -2.878 1.00 86.94 83 LYS A CA 1
ATOM 667 C C . LYS A 1 83 ? 10.840 3.555 -3.106 1.00 86.94 83 LYS A C 1
ATOM 669 O O . LYS A 1 83 ? 11.962 3.062 -2.956 1.00 86.94 83 LYS A O 1
ATOM 674 N N . HIS A 1 84 ? 9.767 2.841 -3.440 1.00 86.94 84 HIS A N 1
ATOM 675 C CA . HIS A 1 84 ? 9.753 1.392 -3.647 1.00 86.94 84 HIS A CA 1
ATOM 676 C C . HIS A 1 84 ? 9.882 0.997 -5.122 1.00 86.94 84 HIS A C 1
ATOM 678 O O . HIS A 1 84 ? 10.057 -0.182 -5.423 1.00 86.94 84 HIS A O 1
ATOM 684 N N . PHE A 1 85 ? 9.840 1.967 -6.033 1.00 86.56 85 PHE A N 1
ATOM 685 C CA . PHE A 1 85 ? 10.173 1.757 -7.437 1.00 86.56 85 PHE A CA 1
ATOM 686 C C . PHE A 1 85 ? 11.680 1.942 -7.662 1.00 86.56 85 PHE A C 1
ATOM 688 O O . PHE A 1 85 ? 12.330 2.748 -6.989 1.00 86.56 85 PHE A O 1
ATOM 695 N N . GLY A 1 86 ? 12.242 1.142 -8.564 1.00 78.81 86 GLY A N 1
ATOM 696 C CA . GLY A 1 86 ? 13.602 1.284 -9.078 1.00 78.81 86 GLY A CA 1
ATOM 697 C C . GLY A 1 86 ? 13.653 2.176 -10.320 1.00 78.81 86 GLY A C 1
ATOM 698 O O . GLY A 1 86 ? 12.658 2.794 -10.704 1.00 78.81 86 GLY A O 1
ATOM 699 N N . GLU A 1 87 ? 14.819 2.223 -10.965 1.00 70.06 87 GLU A N 1
ATOM 700 C CA . GLU A 1 87 ? 14.984 2.866 -12.273 1.00 70.06 87 GLU A CA 1
ATOM 701 C C . GLU A 1 87 ? 13.933 2.331 -13.268 1.00 70.06 87 GLU A C 1
ATOM 703 O O . GLU A 1 87 ? 13.508 1.169 -13.211 1.00 70.06 87 GLU A O 1
ATOM 708 N N . ARG A 1 88 ? 13.464 3.194 -14.172 1.00 61.88 88 ARG A N 1
ATOM 709 C CA . ARG A 1 88 ? 12.597 2.769 -15.273 1.00 61.88 88 ARG A CA 1
ATOM 710 C C . ARG A 1 88 ? 13.407 1.976 -16.284 1.00 61.88 88 ARG A C 1
ATOM 712 O O . ARG A 1 88 ? 14.446 2.444 -16.738 1.00 61.88 88 ARG A O 1
ATOM 719 N N . VAL A 1 89 ? 12.872 0.836 -16.704 1.00 56.00 89 VAL A N 1
ATOM 720 C CA . VAL A 1 89 ? 13.370 0.156 -17.899 1.00 56.00 89 VAL A CA 1
ATOM 721 C C . VAL A 1 89 ? 12.736 0.835 -19.100 1.00 56.00 89 VAL A C 1
ATOM 723 O O . VAL A 1 89 ? 11.512 0.895 -19.201 1.00 56.00 89 VAL A O 1
ATOM 726 N N . GLY A 1 90 ? 13.560 1.367 -19.999 1.00 53.47 90 GLY A N 1
ATOM 727 C CA . GLY A 1 90 ? 13.097 1.860 -21.297 1.00 53.47 90 GLY A CA 1
ATOM 728 C C . GLY A 1 90 ? 13.027 3.379 -21.432 1.00 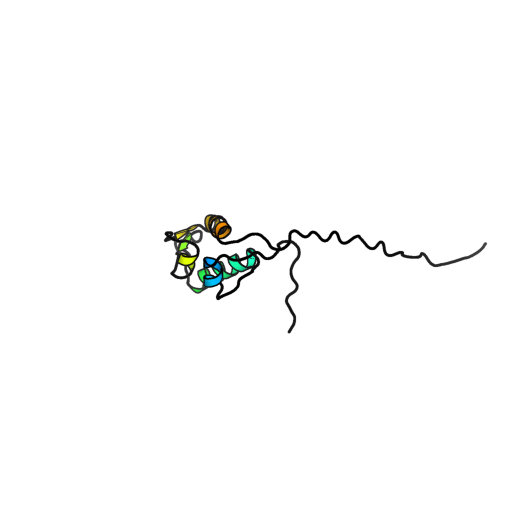53.47 90 GLY A C 1
ATOM 729 O O . GLY A 1 90 ? 11.993 3.920 -21.809 1.00 53.47 90 GLY A O 1
ATOM 730 N N . SER A 1 91 ? 14.149 4.063 -21.199 1.00 44.97 91 SER A N 1
ATOM 731 C CA . SER A 1 91 ? 14.499 5.246 -21.998 1.00 44.97 91 SER A CA 1
ATOM 732 C C . SER A 1 91 ? 15.369 4.796 -23.176 1.00 44.97 91 SER A C 1
ATOM 734 O O . SER A 1 91 ? 16.533 5.165 -23.277 1.00 44.97 91 SER A O 1
ATOM 736 N N . VAL A 1 92 ? 14.824 3.950 -24.046 1.00 41.94 92 VAL A N 1
ATOM 737 C CA . VAL A 1 92 ? 15.309 3.885 -25.424 1.00 41.94 92 VAL A CA 1
ATOM 738 C C . VAL A 1 92 ? 14.132 4.364 -26.247 1.00 41.94 92 VAL A C 1
ATOM 740 O O . VAL A 1 92 ? 13.196 3.619 -26.523 1.00 41.94 92 VAL A O 1
ATOM 743 N N . VAL A 1 93 ? 14.128 5.670 -26.508 1.00 44.41 93 VAL A N 1
ATOM 744 C CA . VAL A 1 93 ? 13.427 6.221 -27.660 1.00 44.41 93 VAL A CA 1
ATOM 745 C C . VAL A 1 93 ? 14.070 5.554 -28.869 1.00 44.41 93 VAL A C 1
ATOM 747 O O . VAL A 1 93 ? 15.159 5.933 -29.284 1.00 44.41 93 VAL A O 1
ATOM 750 N N . TYR A 1 94 ? 13.456 4.484 -29.367 1.00 44.91 94 TYR A N 1
ATOM 751 C CA . TYR A 1 94 ? 13.631 4.171 -30.772 1.00 44.91 94 TYR A CA 1
ATOM 752 C C . TYR A 1 94 ? 12.887 5.289 -31.492 1.00 44.91 94 TYR A C 1
ATOM 754 O O . TYR A 1 94 ? 11.659 5.337 -31.479 1.00 44.91 94 TYR A O 1
ATOM 762 N N . ASP A 1 95 ? 13.663 6.264 -31.957 1.00 43.72 95 ASP A N 1
ATOM 763 C CA . ASP A 1 95 ? 13.276 7.141 -33.050 1.00 43.72 95 ASP A CA 1
ATOM 764 C C . ASP A 1 95 ? 12.959 6.185 -34.204 1.00 43.72 95 ASP A C 1
ATOM 766 O O . ASP A 1 95 ? 13.866 5.613 -34.804 1.00 43.72 95 ASP A O 1
ATOM 770 N N . GLU A 1 96 ? 11.683 5.829 -34.367 1.00 51.25 96 GLU A N 1
ATOM 771 C CA . GLU A 1 96 ? 11.222 5.167 -35.582 1.00 51.25 96 GLU A CA 1
ATOM 772 C C . GLU A 1 96 ? 11.389 6.225 -36.679 1.00 51.25 96 GLU A C 1
ATOM 774 O O . GLU A 1 96 ? 10.645 7.212 -36.643 1.00 51.25 96 GLU A O 1
ATOM 779 N N . PRO A 1 97 ? 12.371 6.105 -37.600 1.00 45.84 97 PRO A N 1
ATOM 780 C CA . PRO A 1 97 ? 12.380 6.977 -38.758 1.00 45.84 97 PRO A CA 1
ATOM 781 C C . PRO A 1 97 ? 11.058 6.728 -39.473 1.00 45.84 97 PRO A C 1
ATOM 783 O O . PRO A 1 97 ? 10.722 5.583 -39.774 1.00 45.84 97 PRO A O 1
ATOM 786 N N . ALA A 1 98 ? 10.278 7.789 -39.661 1.00 57.00 98 ALA A N 1
ATOM 787 C CA . ALA A 1 98 ? 9.096 7.730 -40.496 1.00 57.00 98 ALA A CA 1
ATOM 788 C C . ALA A 1 98 ? 9.541 7.203 -41.865 1.00 57.00 98 ALA A C 1
ATOM 790 O O . ALA A 1 98 ? 10.302 7.868 -42.568 1.00 57.00 98 ALA A O 1
ATOM 791 N N . GLU A 1 99 ? 9.133 5.978 -42.182 1.00 50.59 99 GLU A N 1
ATOM 792 C CA . GLU A 1 99 ? 9.134 5.478 -43.546 1.00 50.59 99 GLU A CA 1
ATOM 793 C C . GLU A 1 99 ? 8.158 6.385 -44.301 1.00 50.59 99 GLU A C 1
ATOM 795 O O . GLU A 1 99 ? 6.942 6.307 -44.116 1.00 50.59 99 GLU A O 1
ATOM 800 N N . ASP A 1 100 ? 8.717 7.348 -45.034 1.00 44.09 100 ASP A N 1
ATOM 801 C CA . ASP A 1 100 ? 8.016 8.103 -46.066 1.00 44.09 100 ASP A CA 1
ATOM 802 C C . ASP A 1 100 ? 7.743 7.094 -47.189 1.00 44.09 100 ASP A C 1
ATOM 804 O O . ASP A 1 100 ? 8.590 6.827 -48.040 1.00 44.09 100 ASP A O 1
ATOM 808 N N . ASP A 1 101 ? 6.615 6.400 -47.047 1.00 47.91 101 ASP A N 1
ATOM 809 C CA . ASP A 1 101 ? 6.055 5.487 -48.034 1.00 47.91 101 ASP A CA 1
ATOM 810 C C . ASP A 1 101 ? 5.648 6.331 -49.247 1.00 47.91 101 ASP A C 1
ATOM 812 O O . ASP A 1 101 ? 4.747 7.171 -49.174 1.00 47.91 101 ASP A O 1
ATOM 816 N N . GLU A 1 102 ? 6.397 6.159 -50.335 1.00 52.69 102 GLU A N 1
ATOM 817 C CA . GLU A 1 102 ? 6.123 6.725 -51.650 1.00 52.69 102 GLU A CA 1
ATOM 818 C C . GLU A 1 102 ? 4.703 6.334 -52.100 1.00 52.69 102 GLU A C 1
ATOM 820 O O . GLU A 1 102 ? 4.466 5.193 -52.497 1.00 52.69 102 GLU A O 1
ATOM 825 N N . GLU A 1 103 ? 3.758 7.282 -52.111 1.00 51.06 103 GLU A N 1
ATOM 826 C CA . GLU A 1 103 ? 2.537 7.149 -52.915 1.00 51.06 103 GLU A CA 1
ATOM 827 C C . GLU A 1 103 ? 2.698 7.879 -54.257 1.00 51.06 103 GLU A C 1
ATOM 829 O O . GLU A 1 103 ? 2.575 9.097 -54.390 1.00 51.06 103 GLU A O 1
ATOM 834 N N . GLU A 1 104 ? 2.988 7.054 -55.259 1.00 47.25 104 GLU A N 1
ATOM 835 C CA . GLU A 1 104 ? 2.808 7.243 -56.696 1.00 47.25 104 GLU A CA 1
ATOM 836 C C . GLU A 1 104 ? 1.399 7.772 -57.047 1.00 47.25 104 GLU A C 1
ATOM 838 O O . GLU A 1 104 ? 0.401 7.066 -56.877 1.00 47.25 104 GLU A O 1
ATOM 843 N N . GLU A 1 105 ? 1.291 8.971 -57.636 1.00 45.22 105 GLU A N 1
ATOM 844 C CA . GLU A 1 105 ? 0.059 9.369 -58.332 1.00 45.22 105 GLU A CA 1
ATOM 845 C C . GLU A 1 105 ? 0.016 8.765 -59.746 1.00 45.22 105 GLU A C 1
ATOM 847 O O . GLU A 1 105 ? 0.758 9.138 -60.657 1.00 45.22 105 GLU A O 1
ATOM 852 N N . SER A 1 106 ? -0.916 7.830 -59.927 1.00 48.75 106 SER A N 1
ATOM 853 C CA . SER A 1 106 ? -1.297 7.228 -61.203 1.00 48.75 106 SER A CA 1
ATOM 854 C C . SER A 1 106 ? -2.507 7.939 -61.834 1.00 48.75 106 SER A C 1
ATOM 856 O O . SER A 1 106 ? -3.530 8.113 -61.175 1.00 48.75 106 SER A O 1
ATOM 858 N N . GLY A 1 107 ? -2.430 8.224 -63.145 1.00 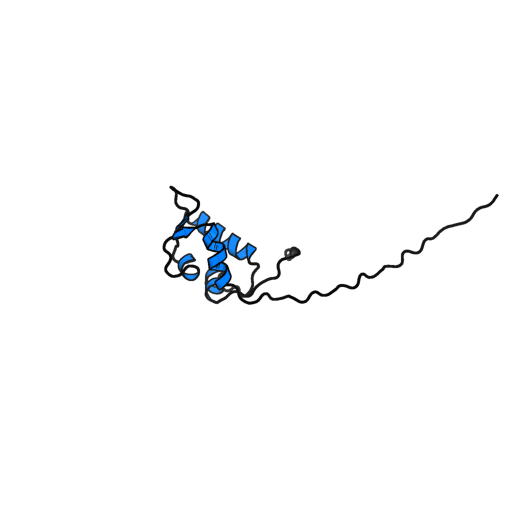41.56 107 GLY A N 1
ATOM 859 C CA . GLY A 1 107 ? -3.583 8.402 -64.058 1.00 41.56 107 GLY A CA 1
ATOM 860 C C . GLY A 1 107 ? -3.687 9.796 -64.698 1.00 41.56 107 GLY A C 1
ATOM 861 O O . GLY A 1 107 ? -4.031 10.755 -64.028 1.00 41.56 107 GLY A O 1
ATOM 862 N N . GLY A 1 108 ? -3.308 9.992 -65.972 1.00 39.53 108 GLY A N 1
ATOM 863 C CA . GLY A 1 108 ? -4.168 9.822 -67.170 1.00 39.53 108 GLY A CA 1
ATOM 864 C C . GLY A 1 108 ? -4.802 11.178 -67.557 1.00 39.53 108 GLY A C 1
ATOM 865 O O . GLY A 1 108 ? -5.497 11.764 -66.749 1.00 39.53 108 GLY A O 1
ATOM 866 N N . GLY A 1 109 ? -4.533 11.844 -68.687 1.00 40.19 109 GLY A N 1
ATOM 867 C CA . GLY A 1 109 ? -4.698 11.427 -70.082 1.00 40.19 109 GLY A CA 1
ATOM 868 C C . GLY A 1 109 ? -6.033 11.961 -70.645 1.00 40.19 109 GLY A C 1
ATOM 869 O O . GLY A 1 109 ? -7.073 11.438 -70.265 1.00 40.19 109 GLY A O 1
ATOM 870 N N . GLY A 1 110 ? -6.023 12.948 -71.562 1.00 37.09 110 GLY A N 1
ATOM 871 C CA . GLY A 1 110 ? -7.204 13.281 -72.388 1.00 37.09 110 GLY A CA 1
ATOM 872 C C . GLY A 1 110 ? -7.351 14.734 -72.881 1.00 37.09 110 GLY A C 1
ATOM 873 O O . GLY A 1 110 ? -7.650 15.623 -72.097 1.00 37.09 110 GLY A O 1
ATOM 874 N N . THR A 1 111 ? -7.152 14.896 -74.196 1.00 44.59 111 THR A N 1
ATOM 875 C CA . THR A 1 111 ? -7.690 15.862 -75.196 1.00 44.59 111 THR A CA 1
ATOM 876 C C . THR A 1 111 ? -8.906 16.714 -74.784 1.00 44.59 111 THR A C 1
ATOM 878 O O . THR A 1 111 ? -9.784 16.214 -74.090 1.00 44.59 111 THR A O 1
ATOM 881 N N . GLU A 1 112 ? -9.044 17.973 -75.212 1.00 42.88 112 GLU A N 1
ATOM 882 C CA . GLU A 1 112 ? -9.285 18.458 -76.594 1.00 42.88 112 GLU A CA 1
ATOM 883 C C . GLU A 1 112 ? -8.890 19.940 -76.757 1.00 42.88 112 GLU A C 1
ATOM 885 O O . GLU A 1 112 ? -9.034 20.703 -75.772 1.00 42.88 112 GLU A O 1
#

Mean predicted aligned error: 12.86 Å

InterPro domains:
  IPR003121 SWIB/MDM2 domain [PF02201] (15-85)
  IPR003121 SWIB/MDM2 domain [PS51925] (8-87)
  IPR019835 SWIB domain [SM00151] (12-90)
  IPR036885 SWIB/MDM2 domain superfamily [G3DSA:1.10.245.10] (2-91)
  IPR036885 SWIB/MDM2 domain superfamily [SSF47592] (13-89)

Foldseek 3Di:
DDDDDDDPDFFKWAFAPLLCVLVVRDGIDTPVVSVVSVVVVQVVVVQADPVHNQKGAQDPSNCSQVPPDRMDGNVVSSVSNVVRTDDGDDPPPPPPPPPPPDDDDDDDDDDD

Organism: Hemiselmis andersenii (NCBI:txid464988)

Radius of gyration: 23.66 Å; Cα contacts (8 Å, |Δi|>4): 105; chains: 1; bounding box: 31×35×88 Å